Protein AF-A0A7C9DGA4-F1 (afdb_monomer_lite)

pLDDT: mean 76.77, std 21.16, range [34.66, 97.56]

InterPro domains:
  IPR011527 ABC transporter type 1, transmembrane domain [PF00664] (52-122)
  IPR011527 ABC transporter type 1, transmembrane domain [PS50929] (53-123)
  IPR036640 ABC transporter type 1, transmembrane domain superfamily [G3DSA:1.20.1560.10] (18-123)
  IPR036640 ABC transporter type 1, transmembrane domain superfamily [SSF90123] (34-122)

Secondary structure (DSSP, 8-state):
-------------------------------------HHHHHHH-GGGHHHHHHHHHHHHHHHTHHHHHHHHHHHHHHHTTS-HHHHHHHHHHHHHHHHHHHHHHHHHHHHHHHHHHHHHHT-

Organism: Opuntia streptacantha (NCBI:txid393608)

Radius of gyration: 29.6 Å; chains: 1; bounding box: 49×44×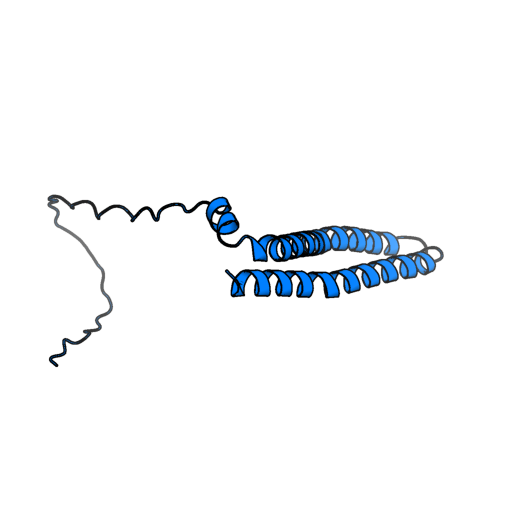84 Å

Foldseek 3Di:
DDDDDDDDDDDDDDDDDDDDDDDPPPDPPDPPDPPDDPVNVCVVLVVLVVLVVQLVVLVVLLVCLVVVVVVLVVVLVVLVVDDPVSNVVVVVVSVVVVVVSVVSNVVSVVSNVVSCVVSVVSD

Structure (mmCIF, N/CA/C/O backbone):
data_AF-A0A7C9DGA4-F1
#
_entry.id   AF-A0A7C9DGA4-F1
#
loop_
_atom_site.group_PDB
_atom_site.id
_atom_site.type_symbol
_atom_site.label_atom_id
_atom_site.label_alt_id
_atom_site.label_comp_id
_atom_site.label_asym_id
_atom_site.label_entity_id
_atom_site.label_seq_id
_atom_site.pdbx_PDB_ins_code
_atom_site.Cartn_x
_atom_site.Cartn_y
_atom_site.Cartn_z
_atom_site.occupancy
_atom_site.B_iso_or_equiv
_atom_site.auth_seq_id
_atom_site.auth_comp_id
_atom_site.auth_asym_id
_atom_site.auth_atom_id
_atom_site.pdbx_PDB_model_num
ATOM 1 N N . ARG A 1 1 ? -16.736 36.538 46.577 1.00 54.41 1 ARG A N 1
ATOM 2 C CA . ARG A 1 1 ? -15.929 37.639 45.997 1.00 54.41 1 ARG A CA 1
ATOM 3 C C . ARG A 1 1 ? -14.871 38.004 47.022 1.00 54.41 1 ARG A C 1
ATOM 5 O O . ARG A 1 1 ? -15.277 38.530 48.036 1.00 54.41 1 ARG A O 1
ATOM 12 N N . HIS A 1 2 ? -13.603 37.672 46.797 1.00 39.47 2 HIS A N 1
ATOM 13 C CA . HIS A 1 2 ? -12.445 38.523 47.096 1.00 39.47 2 HIS A CA 1
ATOM 14 C C . HIS A 1 2 ? -11.231 37.858 46.443 1.00 39.47 2 HIS A C 1
ATOM 16 O O . HIS A 1 2 ? -10.820 36.766 46.815 1.00 39.47 2 HIS A O 1
ATOM 22 N N . SER A 1 3 ? -10.794 38.493 45.361 1.00 46.06 3 SER A N 1
ATOM 23 C CA . SER A 1 3 ? -9.698 38.110 44.484 1.00 46.06 3 SER A CA 1
ATOM 24 C C . SER A 1 3 ? -8.367 38.073 45.228 1.00 46.06 3 SER A C 1
ATOM 26 O O . SER A 1 3 ? -8.138 38.926 46.082 1.00 46.06 3 SER A O 1
ATOM 28 N N . PHE A 1 4 ? -7.452 37.197 44.813 1.00 50.72 4 PHE A N 1
ATOM 29 C CA . PHE A 1 4 ? -6.030 37.478 44.969 1.00 50.72 4 PHE A CA 1
ATOM 30 C C . PHE A 1 4 ? -5.290 37.257 43.653 1.00 50.72 4 PHE A C 1
ATOM 32 O O . PHE A 1 4 ? -5.544 36.312 42.910 1.00 50.72 4 PHE A O 1
ATOM 39 N N . SER A 1 5 ? -4.480 38.263 43.354 1.00 39.72 5 SER A N 1
ATOM 40 C CA . SER A 1 5 ? -3.909 38.620 42.066 1.00 39.72 5 SER A CA 1
ATOM 41 C C . SER A 1 5 ? -2.693 37.771 41.720 1.00 39.72 5 SER A C 1
ATOM 43 O O . SER A 1 5 ? -1.849 37.512 42.571 1.00 39.72 5 SER A O 1
ATOM 45 N N . VAL A 1 6 ? -2.566 37.441 40.436 1.00 43.09 6 VAL A N 1
ATOM 46 C CA . VAL A 1 6 ? -1.306 37.043 39.799 1.00 43.09 6 VAL A CA 1
ATOM 47 C C . VAL A 1 6 ? -0.318 38.206 39.936 1.00 43.09 6 VAL A C 1
ATOM 49 O O . VAL A 1 6 ? -0.659 39.337 39.581 1.00 43.09 6 VAL A O 1
ATOM 52 N N . VAL A 1 7 ? 0.891 37.942 40.437 1.00 39.16 7 VAL A N 1
ATOM 53 C CA . VAL A 1 7 ? 2.046 38.838 40.286 1.00 39.16 7 VAL A CA 1
ATOM 54 C C . VAL A 1 7 ? 3.097 38.105 39.465 1.00 39.16 7 VAL A C 1
ATOM 56 O O . VAL A 1 7 ? 3.650 37.082 39.855 1.00 39.16 7 VAL A O 1
ATOM 59 N N . PHE A 1 8 ? 3.275 38.655 38.275 1.00 38.66 8 PHE A N 1
ATOM 60 C CA . PHE A 1 8 ? 4.239 38.340 37.241 1.00 38.66 8 PHE A CA 1
ATOM 61 C C . PHE A 1 8 ? 5.617 38.884 37.648 1.00 38.66 8 PHE A C 1
ATOM 63 O O . PHE A 1 8 ? 5.725 40.061 37.988 1.00 38.66 8 PHE A O 1
ATOM 70 N N . GLY A 1 9 ? 6.665 38.059 37.598 1.00 34.66 9 GLY A N 1
ATOM 71 C CA . GLY A 1 9 ? 8.039 38.485 37.873 1.00 34.66 9 GLY A CA 1
ATOM 72 C C . GLY A 1 9 ? 9.050 37.507 37.283 1.00 34.66 9 GLY A C 1
ATOM 73 O O . GLY A 1 9 ? 9.172 36.379 37.744 1.00 34.66 9 GLY A O 1
ATOM 74 N N . VAL A 1 10 ? 9.733 37.940 36.227 1.00 37.84 10 VAL A N 1
ATOM 75 C CA . VAL A 1 10 ? 10.749 37.200 35.471 1.00 37.84 10 VAL A CA 1
ATOM 76 C C . VAL A 1 10 ? 12.155 37.599 35.948 1.00 37.84 10 VAL A C 1
ATOM 78 O O . VAL A 1 10 ? 12.415 38.785 36.113 1.00 37.84 10 VAL A O 1
ATOM 81 N N . ALA A 1 11 ? 13.031 36.589 36.040 1.00 38.09 11 ALA A N 1
ATOM 82 C CA . ALA A 1 11 ? 14.502 36.589 35.931 1.00 38.09 11 ALA A CA 1
ATOM 83 C C . ALA A 1 11 ? 15.388 37.212 37.035 1.00 38.09 11 ALA A C 1
ATOM 85 O O . ALA A 1 11 ? 15.445 38.428 37.182 1.00 38.09 11 ALA A O 1
ATOM 86 N N . MET A 1 12 ? 16.223 36.367 37.663 1.00 36.94 12 MET A N 1
ATOM 87 C CA . MET A 1 12 ? 17.696 36.500 37.713 1.00 36.94 12 MET A CA 1
ATOM 88 C C . MET A 1 12 ? 18.330 35.329 38.497 1.00 36.94 12 MET A C 1
ATOM 90 O O . MET A 1 12 ? 18.044 35.159 39.675 1.00 36.94 12 MET A O 1
ATOM 94 N N . ASP A 1 13 ? 19.228 34.582 37.856 1.00 36.97 13 ASP A N 1
ATOM 95 C CA . ASP A 1 13 ? 20.401 33.929 38.482 1.00 36.97 13 ASP A CA 1
ATOM 96 C C . ASP A 1 13 ? 21.621 34.868 38.262 1.00 36.97 13 ASP A C 1
ATOM 98 O O . ASP A 1 13 ? 21.503 35.694 37.342 1.00 36.97 13 ASP A O 1
ATOM 102 N N . PRO A 1 14 ? 22.819 34.773 38.914 1.00 49.38 14 PRO A N 1
ATOM 103 C CA . PRO A 1 14 ? 23.368 33.917 40.009 1.00 49.38 14 PRO A CA 1
ATOM 104 C C . PRO A 1 14 ? 24.264 34.768 41.004 1.00 49.38 14 PRO A C 1
ATOM 106 O O . PRO A 1 14 ? 24.008 35.970 41.086 1.00 49.38 14 PRO A O 1
ATOM 109 N N . PRO A 1 15 ? 25.386 34.331 41.660 1.00 42.94 15 PRO A N 1
ATOM 110 C CA . PRO A 1 15 ? 25.855 33.041 42.218 1.00 42.94 15 PRO A CA 1
ATOM 111 C C . PRO A 1 15 ? 26.313 33.106 43.720 1.00 42.94 15 PRO A C 1
ATOM 113 O O . PRO A 1 15 ? 26.509 34.169 44.296 1.00 42.94 15 PRO A O 1
ATOM 116 N N . GLU A 1 16 ? 26.626 31.927 44.278 1.00 34.91 16 GLU A N 1
ATOM 117 C CA . GLU A 1 16 ? 27.698 31.647 45.266 1.00 34.91 16 GLU A CA 1
ATOM 118 C C . GLU A 1 16 ? 27.494 31.856 46.790 1.00 34.91 16 GLU A C 1
ATOM 120 O O . GLU A 1 16 ? 27.267 32.947 47.301 1.00 34.91 16 GLU A O 1
ATOM 125 N N . SER A 1 17 ? 27.787 30.766 47.517 1.00 41.47 17 SER A N 1
ATOM 126 C CA . SER A 1 17 ? 28.168 30.655 48.938 1.00 41.47 17 SER A CA 1
ATOM 127 C C . SER A 1 17 ? 27.073 30.689 50.020 1.00 41.47 17 SER A C 1
ATOM 129 O O . SER A 1 17 ? 26.793 31.720 50.617 1.00 41.47 17 SER A O 1
ATOM 131 N N . ALA A 1 18 ? 26.533 29.507 50.350 1.00 34.97 18 ALA A N 1
ATOM 132 C CA . ALA A 1 18 ? 26.496 28.944 51.715 1.00 34.97 18 ALA A CA 1
ATOM 133 C C . ALA A 1 18 ? 25.511 27.758 51.784 1.00 34.97 18 ALA A C 1
ATOM 135 O O . ALA A 1 18 ? 24.299 27.945 51.811 1.00 34.97 18 ALA A O 1
ATOM 136 N N . LEU A 1 19 ? 26.036 26.532 51.851 1.00 41.12 19 LEU A N 1
ATOM 137 C CA . LEU A 1 19 ? 25.301 25.384 52.405 1.00 41.12 19 LEU A CA 1
ATOM 138 C C . LEU A 1 19 ? 25.061 25.649 53.908 1.00 41.12 19 LEU A C 1
ATOM 140 O O . LEU A 1 19 ? 25.921 26.261 54.549 1.00 41.12 19 LEU A O 1
ATOM 144 N N . PRO A 1 20 ? 23.930 25.212 54.487 1.00 38.84 20 PRO A N 1
ATOM 145 C CA . PRO A 1 20 ? 23.804 23.811 54.895 1.00 38.84 20 PRO A CA 1
ATOM 146 C C . PRO A 1 20 ? 22.472 23.178 54.469 1.00 38.84 20 PRO A C 1
ATOM 148 O O . PRO A 1 20 ? 21.417 23.790 54.587 1.00 38.84 20 PRO A O 1
ATOM 151 N N . GLU A 1 21 ? 22.537 21.930 54.008 1.00 49.66 21 GLU A N 1
ATOM 152 C CA . GLU A 1 21 ? 21.388 21.041 53.797 1.00 49.66 21 GLU A CA 1
ATOM 153 C C . GLU A 1 21 ? 20.682 20.746 55.133 1.00 49.66 21 GLU A C 1
ATOM 155 O O . GLU A 1 21 ? 21.345 20.346 56.096 1.00 49.66 21 GLU A O 1
ATOM 160 N N . PRO A 1 22 ? 19.347 20.875 55.183 1.00 39.44 22 PRO A N 1
ATOM 161 C CA . PRO A 1 22 ? 18.561 19.872 55.883 1.00 39.44 22 PRO A CA 1
ATOM 162 C C . PRO A 1 22 ? 17.357 19.443 55.035 1.00 39.44 22 PRO A C 1
ATOM 164 O O . PRO A 1 22 ? 16.530 20.255 54.629 1.00 39.44 22 PRO A O 1
ATOM 167 N N . ASP A 1 23 ? 17.285 18.139 54.791 1.00 43.38 23 ASP A N 1
ATOM 168 C CA . ASP A 1 23 ? 16.060 17.378 54.556 1.00 43.38 23 ASP A CA 1
ATOM 169 C C . ASP A 1 23 ? 15.125 17.943 53.475 1.00 43.38 23 ASP A C 1
ATOM 171 O O . ASP A 1 23 ? 14.025 18.430 53.736 1.00 43.38 23 ASP A O 1
ATOM 175 N N . THR A 1 24 ? 15.546 17.803 52.212 1.00 37.31 24 THR A N 1
ATOM 176 C CA . THR A 1 24 ? 14.601 17.839 51.090 1.00 37.31 24 THR A CA 1
ATOM 177 C C . THR A 1 24 ? 13.677 16.634 51.228 1.00 37.31 24 THR A C 1
ATOM 179 O O . THR A 1 24 ? 14.023 15.520 50.828 1.00 37.31 24 THR A O 1
ATOM 182 N N . GLU A 1 25 ? 12.500 16.852 51.816 1.00 48.25 25 GLU A N 1
ATOM 183 C CA . GLU A 1 25 ? 11.384 15.926 51.689 1.00 48.25 25 GLU A CA 1
ATOM 184 C C . GLU A 1 25 ? 11.187 15.623 50.205 1.00 48.25 25 GLU A C 1
ATOM 186 O O . GLU A 1 25 ? 10.928 16.506 49.380 1.00 48.25 25 GLU A O 1
ATOM 191 N N . ALA A 1 26 ? 11.395 14.354 49.864 1.00 48.62 26 ALA A N 1
ATOM 192 C CA . ALA A 1 26 ? 11.195 13.840 48.530 1.00 48.62 26 ALA A CA 1
ATOM 193 C C . ALA A 1 26 ? 9.781 14.206 48.065 1.00 48.62 26 ALA A C 1
ATOM 195 O O . ALA A 1 26 ? 8.787 13.822 48.682 1.00 48.62 26 ALA A O 1
ATOM 196 N N . LEU A 1 27 ? 9.716 14.953 46.962 1.00 51.34 27 LEU A N 1
ATOM 197 C CA . LEU A 1 27 ? 8.502 15.203 46.191 1.00 51.34 27 LEU A CA 1
ATOM 198 C C . LEU A 1 27 ? 7.681 13.905 46.096 1.00 51.34 27 LEU A C 1
ATOM 200 O O . LEU A 1 27 ? 8.266 12.872 45.748 1.00 51.34 27 LEU A O 1
ATOM 204 N N . PRO A 1 28 ? 6.360 13.917 46.367 1.00 48.50 28 PRO A N 1
ATOM 205 C CA . PRO A 1 28 ? 5.547 12.725 46.210 1.00 48.50 28 PRO A CA 1
ATOM 206 C C . PRO A 1 28 ? 5.699 12.232 44.773 1.00 48.50 28 PRO A C 1
ATOM 208 O O . PRO A 1 28 ? 5.408 12.934 43.801 1.00 48.50 28 PRO A O 1
ATOM 211 N N . SER A 1 29 ? 6.248 11.025 44.678 1.00 54.34 29 SER A N 1
ATOM 212 C CA . SER A 1 29 ? 6.485 10.271 43.462 1.00 54.34 29 SER A CA 1
ATOM 213 C C . SER A 1 29 ? 5.252 10.312 42.571 1.00 54.34 29 SER A C 1
ATOM 215 O O . SER A 1 29 ? 4.171 9.912 43.001 1.00 54.34 29 SER A O 1
ATOM 217 N N . SER A 1 30 ? 5.464 10.802 41.348 1.00 58.16 30 SER A N 1
ATOM 218 C CA . SER A 1 30 ? 4.665 10.593 40.140 1.00 58.16 30 SER A CA 1
ATOM 219 C C . SER A 1 30 ? 3.479 9.648 40.352 1.00 58.16 30 SER A C 1
ATOM 221 O O . SER A 1 30 ? 3.688 8.442 40.463 1.00 58.16 30 SER A O 1
ATOM 223 N N . GLU A 1 31 ? 2.252 10.183 40.381 1.00 58.12 31 GLU A N 1
ATOM 224 C CA . GLU A 1 31 ? 1.038 9.364 40.370 1.00 58.12 31 GLU A CA 1
ATOM 225 C C . GLU A 1 31 ? 1.128 8.331 39.237 1.00 58.12 31 GLU A C 1
ATOM 227 O O . GLU A 1 31 ? 1.043 8.666 38.048 1.00 58.12 31 GLU A O 1
ATOM 232 N N . GLU A 1 32 ? 1.322 7.062 39.598 1.00 61.44 32 GLU A N 1
ATOM 233 C CA . GLU A 1 32 ? 1.180 5.950 38.672 1.00 61.44 32 GLU A CA 1
ATOM 234 C C . GLU A 1 32 ? -0.291 5.870 38.269 1.00 61.44 32 GLU A C 1
ATOM 236 O O . GLU A 1 32 ? -1.129 5.268 38.941 1.00 61.44 32 GLU A O 1
ATOM 241 N N . ARG A 1 33 ? -0.624 6.520 37.151 1.00 64.50 33 ARG A N 1
ATOM 242 C CA . ARG A 1 33 ? -1.931 6.374 36.515 1.00 64.50 33 ARG A CA 1
ATOM 243 C C . ARG A 1 33 ? -2.193 4.879 36.306 1.00 64.50 33 ARG A C 1
ATOM 245 O O . ARG A 1 33 ? -1.357 4.220 35.680 1.00 64.50 33 ARG A O 1
ATOM 252 N N . PRO A 1 34 ? -3.329 4.332 36.778 1.00 67.38 34 PRO A N 1
ATOM 253 C CA . PRO A 1 34 ? -3.600 2.911 36.643 1.00 67.38 34 PRO A CA 1
ATOM 254 C C . PRO A 1 34 ? -3.546 2.526 35.165 1.00 67.38 34 PRO A C 1
ATOM 256 O O . PRO A 1 34 ? -4.283 3.077 34.343 1.00 67.38 34 PRO A O 1
ATOM 259 N N . GLN A 1 35 ? -2.654 1.592 34.8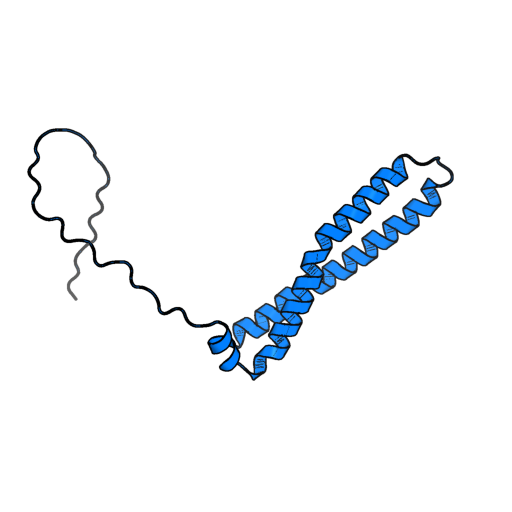19 1.00 71.19 35 GLN A N 1
ATOM 260 C CA . GLN A 1 35 ? -2.535 1.083 33.457 1.00 71.19 35 GLN A CA 1
ATOM 261 C C . GLN A 1 35 ? -3.807 0.313 33.106 1.00 71.19 35 GLN A C 1
ATOM 263 O O . GLN A 1 35 ? -3.977 -0.869 33.409 1.00 71.19 35 GLN A O 1
ATOM 268 N N . VAL A 1 36 ? -4.748 1.006 32.478 1.00 74.75 36 VAL A N 1
ATOM 269 C CA . VAL A 1 36 ? -5.947 0.380 31.942 1.00 74.75 36 VAL A CA 1
ATOM 270 C C . VAL A 1 36 ? -5.560 -0.461 30.728 1.00 74.75 36 VAL A C 1
ATOM 272 O O . VAL A 1 36 ? -4.935 0.007 29.780 1.00 74.75 36 VAL A O 1
ATOM 275 N N . SER A 1 37 ? -5.914 -1.744 30.760 1.00 83.31 37 SER A N 1
ATOM 276 C CA . SER A 1 37 ? -5.634 -2.647 29.646 1.00 83.31 37 SER A CA 1
ATOM 277 C C . SER A 1 37 ? -6.463 -2.257 28.419 1.00 83.31 37 SER A C 1
ATOM 279 O O . SER A 1 37 ? -7.688 -2.156 28.508 1.00 83.31 37 SER A O 1
ATOM 281 N N . ILE A 1 38 ? -5.827 -2.148 27.247 1.00 80.69 38 ILE A N 1
ATOM 282 C CA . ILE A 1 38 ? -6.508 -1.927 25.955 1.00 80.69 38 ILE A CA 1
ATOM 283 C C . ILE A 1 38 ? -7.579 -3.003 25.700 1.00 80.69 38 ILE A C 1
ATOM 285 O O . ILE A 1 38 ? -8.634 -2.723 25.136 1.00 80.69 38 ILE A O 1
ATOM 289 N N . LYS A 1 39 ? -7.362 -4.231 26.197 1.00 76.69 39 LYS A N 1
ATOM 290 C CA . LYS A 1 39 ? -8.346 -5.322 26.120 1.00 76.69 39 LYS A CA 1
ATOM 291 C C . LYS A 1 39 ? -9.602 -5.034 26.945 1.00 76.69 39 LYS A C 1
ATOM 293 O O . LYS A 1 39 ? -10.700 -5.375 26.515 1.00 76.69 39 LYS A O 1
ATOM 298 N N . ARG A 1 40 ? -9.455 -4.386 28.107 1.00 79.50 40 ARG A N 1
ATOM 299 C CA . ARG A 1 40 ? -10.585 -3.963 28.947 1.00 79.50 40 ARG A CA 1
ATOM 300 C C . ARG A 1 40 ? -11.396 -2.881 28.236 1.00 79.50 40 ARG A C 1
ATOM 302 O O . ARG A 1 40 ? -12.617 -2.984 28.209 1.00 79.50 40 ARG A O 1
ATOM 309 N N . LEU A 1 41 ? -10.725 -1.921 27.598 1.00 77.00 41 LEU A N 1
ATOM 310 C CA . LEU A 1 41 ? -11.373 -0.866 26.815 1.00 77.00 41 LEU A CA 1
ATOM 311 C C . LEU A 1 41 ? -12.149 -1.442 25.616 1.00 77.00 41 LEU A C 1
ATOM 313 O O . LEU A 1 41 ? -13.326 -1.143 25.439 1.00 77.00 41 LEU A O 1
ATOM 317 N N . ALA A 1 42 ? -11.540 -2.371 24.873 1.00 74.56 42 ALA A N 1
ATOM 318 C CA . ALA A 1 42 ? -12.212 -3.081 23.784 1.00 74.56 42 ALA A CA 1
ATOM 319 C C . ALA A 1 42 ? -13.423 -3.897 24.275 1.00 74.56 42 ALA A C 1
ATOM 321 O O . ALA A 1 42 ? -14.455 -3.940 23.615 1.00 74.56 42 ALA A O 1
ATOM 322 N N . SER A 1 43 ? -13.334 -4.517 25.458 1.00 73.75 43 SER A N 1
ATOM 323 C CA . SER A 1 43 ? -14.434 -5.314 26.016 1.00 73.75 43 SER A CA 1
ATOM 324 C C . SER A 1 43 ? -15.652 -4.497 26.457 1.00 73.75 43 SER A C 1
ATOM 326 O O . SER A 1 43 ? -16.732 -5.073 26.585 1.00 73.75 43 SER A O 1
ATOM 328 N N . LEU A 1 44 ? -15.485 -3.190 26.684 1.00 75.94 44 LEU A N 1
ATOM 329 C CA . LEU A 1 44 ? -16.564 -2.272 27.055 1.00 75.94 44 LEU A CA 1
ATOM 330 C C . LEU A 1 44 ? -17.296 -1.731 25.814 1.00 75.94 44 LEU A C 1
ATOM 332 O O . LEU A 1 44 ? -18.511 -1.585 25.863 1.00 75.94 44 LEU A O 1
ATOM 336 N N . ASN A 1 45 ? -16.598 -1.573 24.683 1.00 72.44 45 ASN A N 1
ATOM 337 C CA . ASN A 1 45 ? -17.152 -1.106 23.403 1.00 72.44 45 ASN A CA 1
ATOM 338 C C . ASN A 1 45 ? -17.300 -2.228 22.365 1.00 72.44 45 ASN A C 1
ATOM 340 O O . ASN A 1 45 ? -16.925 -2.102 21.199 1.00 72.44 45 ASN A O 1
ATOM 344 N N . LYS A 1 46 ? -17.901 -3.347 22.795 1.00 73.38 46 LYS A N 1
ATOM 345 C CA . LYS A 1 46 ? -18.174 -4.522 21.948 1.00 73.38 46 LYS A CA 1
ATOM 346 C C . LYS A 1 46 ? -18.857 -4.223 20.602 1.00 73.38 4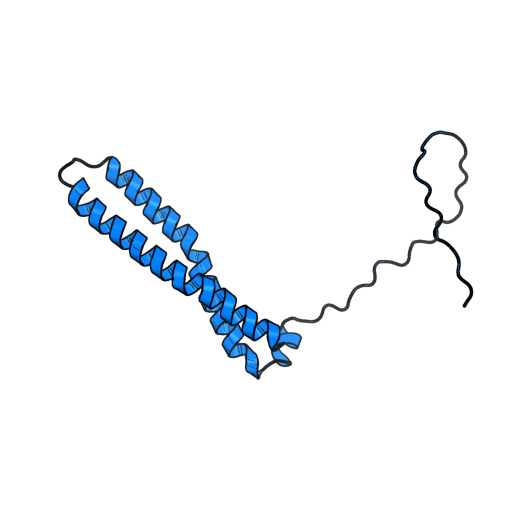6 LYS A C 1
ATOM 348 O O . LYS A 1 46 ? -18.440 -4.857 19.632 1.00 73.38 46 LYS A O 1
ATOM 353 N N . PRO A 1 47 ? -19.868 -3.331 20.495 1.00 76.62 47 PRO A N 1
ATOM 354 C CA . PRO A 1 47 ? -20.530 -3.092 19.209 1.00 76.62 47 PRO A CA 1
ATOM 3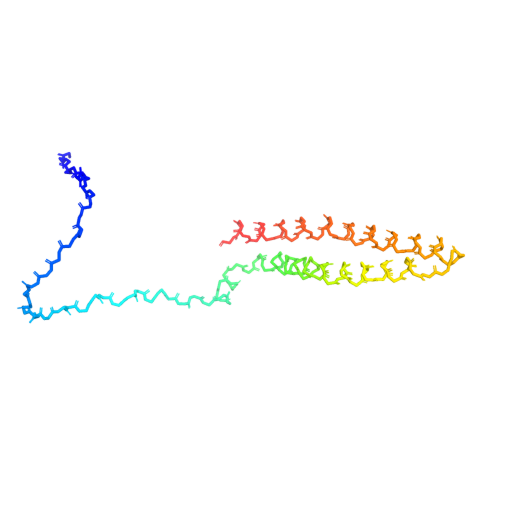55 C C . PRO A 1 47 ? -19.621 -2.439 18.152 1.00 76.62 47 PRO A C 1
ATOM 357 O O . PRO A 1 47 ? -19.827 -2.675 16.965 1.00 76.62 47 PRO A O 1
ATOM 360 N N . GLU A 1 48 ? -18.569 -1.718 18.554 1.00 81.12 48 GLU A N 1
ATOM 361 C CA . GLU A 1 48 ? -17.712 -0.935 17.645 1.00 81.12 48 GLU A CA 1
ATOM 362 C C . GLU A 1 48 ? -16.415 -1.659 17.231 1.00 81.12 48 GLU A C 1
ATOM 364 O O . GLU A 1 48 ? -15.727 -1.245 16.295 1.00 81.12 48 GLU A O 1
ATOM 369 N N . ILE A 1 49 ? -16.086 -2.787 17.876 1.00 84.25 49 ILE A N 1
ATOM 370 C CA . ILE A 1 49 ? -14.949 -3.652 17.507 1.00 84.25 49 ILE A CA 1
ATOM 371 C C . ILE A 1 49 ? -14.897 -3.986 16.002 1.00 84.25 49 ILE A C 1
ATOM 373 O O . ILE A 1 49 ? -13.807 -3.894 15.433 1.00 84.25 49 ILE A O 1
ATOM 377 N N . PRO A 1 50 ? -15.993 -4.368 15.313 1.00 86.69 50 PRO A N 1
ATOM 378 C CA . PRO A 1 50 ? -15.923 -4.656 13.879 1.00 86.69 50 PRO A CA 1
ATOM 379 C C . PRO A 1 50 ? -15.483 -3.444 13.046 1.00 86.69 50 PRO A C 1
ATOM 381 O O . PRO A 1 50 ? -14.678 -3.601 12.128 1.00 86.69 50 PRO A O 1
ATOM 384 N N . VAL A 1 51 ? -15.938 -2.235 13.389 1.00 90.88 51 VAL A N 1
ATOM 385 C CA . VAL A 1 51 ? -15.527 -0.995 12.709 1.00 90.88 51 VAL A CA 1
ATOM 386 C C . VAL A 1 51 ? -14.041 -0.727 12.954 1.00 90.88 51 VAL A C 1
ATOM 388 O O . VAL A 1 51 ? -13.302 -0.413 12.021 1.00 90.88 51 VAL A O 1
ATOM 391 N N . LEU A 1 52 ? -13.570 -0.946 14.186 1.00 90.19 52 LEU A N 1
ATOM 392 C CA . LEU A 1 52 ? -12.155 -0.831 14.532 1.00 90.19 52 LEU A CA 1
ATOM 393 C C . LEU A 1 52 ? -11.282 -1.821 13.741 1.00 90.19 52 LEU A C 1
ATOM 395 O O . LEU A 1 52 ? -10.222 -1.440 13.245 1.00 90.19 52 LEU A O 1
ATOM 399 N N . LEU A 1 53 ? -11.728 -3.071 13.573 1.00 92.06 53 LEU A N 1
ATOM 400 C CA . LEU A 1 53 ? -11.022 -4.079 12.771 1.00 92.06 53 LEU A CA 1
ATOM 401 C C . LEU A 1 53 ? -10.929 -3.676 11.292 1.00 92.06 53 LEU A C 1
ATOM 403 O O . LEU A 1 53 ? -9.864 -3.821 10.690 1.00 92.06 53 LEU A O 1
ATOM 407 N N . LEU A 1 54 ? -12.000 -3.118 10.719 1.00 93.25 54 LEU A N 1
ATOM 408 C CA . LEU A 1 54 ? -11.981 -2.555 9.362 1.00 93.25 54 LEU A CA 1
ATOM 409 C C . LEU A 1 54 ? -11.007 -1.372 9.247 1.00 93.25 54 LEU A C 1
ATOM 411 O O . LEU A 1 54 ? -10.284 -1.254 8.252 1.00 93.25 54 LEU A O 1
ATOM 415 N N . GLY A 1 55 ? -10.939 -0.528 10.280 1.00 94.62 55 GLY A N 1
ATOM 416 C CA . GLY A 1 55 ? -9.954 0.548 10.385 1.00 94.62 55 GLY A CA 1
ATOM 417 C C . GLY A 1 55 ? -8.517 0.029 10.410 1.00 94.62 55 GLY A C 1
ATOM 418 O O . GLY A 1 55 ? -7.676 0.529 9.664 1.00 94.62 55 GLY A O 1
ATOM 419 N N . ILE A 1 56 ? -8.243 -1.028 11.183 1.00 95.12 56 ILE A N 1
ATOM 420 C CA . ILE A 1 56 ? -6.928 -1.688 11.235 1.00 95.12 56 ILE A CA 1
ATOM 421 C C . ILE A 1 56 ? -6.562 -2.280 9.871 1.00 95.12 56 ILE A C 1
ATOM 423 O O . ILE A 1 56 ? -5.450 -2.061 9.395 1.00 95.12 56 ILE A O 1
ATOM 427 N N . LEU A 1 57 ? -7.486 -2.978 9.207 1.00 96.00 57 LEU A N 1
ATOM 428 C CA . LEU A 1 57 ? -7.235 -3.550 7.883 1.00 96.00 57 LEU A CA 1
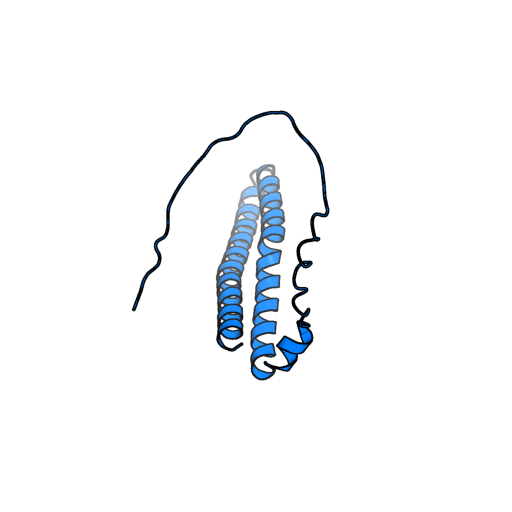ATOM 429 C C . LEU A 1 57 ? -6.911 -2.458 6.851 1.00 96.00 57 LEU A C 1
ATOM 431 O O . LEU A 1 57 ? -5.945 -2.574 6.095 1.00 96.00 57 LEU A O 1
ATOM 435 N N . SER A 1 58 ? -7.664 -1.357 6.882 1.00 94.56 58 SER A N 1
ATOM 436 C CA . SER A 1 58 ? -7.413 -0.179 6.042 1.00 94.56 58 SER A CA 1
ATOM 437 C C . SER A 1 58 ? -6.073 0.489 6.379 1.00 94.56 58 SER A C 1
ATOM 439 O O . SER A 1 58 ? -5.373 0.970 5.487 1.00 94.56 58 SER A O 1
ATOM 441 N N . ALA A 1 59 ? -5.676 0.493 7.655 1.00 96.12 59 ALA A N 1
ATOM 442 C CA . ALA A 1 59 ? -4.390 1.015 8.104 1.00 96.12 59 ALA A CA 1
ATOM 443 C C . ALA A 1 59 ? -3.205 0.176 7.628 1.00 96.12 59 ALA A C 1
ATOM 445 O O . ALA A 1 59 ? -2.210 0.748 7.189 1.00 96.12 59 ALA A O 1
ATOM 446 N N . ILE A 1 60 ? -3.325 -1.153 7.657 1.00 97.00 60 ILE A N 1
ATOM 447 C CA . ILE A 1 60 ? -2.316 -2.068 7.112 1.00 97.00 60 ILE A CA 1
ATOM 448 C C . ILE A 1 60 ? -2.166 -1.834 5.609 1.00 97.00 60 ILE A C 1
ATOM 450 O O . ILE A 1 60 ? -1.048 -1.633 5.138 1.00 97.00 60 ILE A O 1
ATOM 454 N N . ALA A 1 61 ? -3.286 -1.789 4.876 1.00 94.50 61 ALA A N 1
ATOM 455 C CA . ALA A 1 61 ? -3.283 -1.510 3.444 1.00 94.50 61 ALA A CA 1
ATOM 456 C C . ALA A 1 61 ? -2.583 -0.180 3.136 1.00 94.50 61 ALA A C 1
ATOM 458 O O . ALA A 1 61 ? -1.709 -0.138 2.279 1.00 94.50 61 ALA A O 1
ATOM 459 N N . ASN A 1 62 ? -2.888 0.880 3.891 1.00 95.81 62 ASN A N 1
ATOM 460 C CA . ASN A 1 62 ? -2.229 2.173 3.735 1.00 95.81 62 ASN A CA 1
ATOM 461 C C . ASN A 1 62 ? -0.734 2.144 4.113 1.00 95.81 62 ASN A C 1
ATOM 463 O O . ASN A 1 62 ? 0.083 2.804 3.476 1.00 95.81 62 ASN A O 1
ATOM 467 N N . GLY A 1 63 ? -0.362 1.377 5.141 1.00 96.31 63 GLY A N 1
ATOM 468 C CA . GLY A 1 63 ? 1.016 1.259 5.619 1.00 96.31 63 GLY A CA 1
ATOM 469 C C . GLY A 1 63 ? 1.960 0.600 4.611 1.00 96.31 63 GLY A C 1
ATOM 470 O O . GLY A 1 63 ? 3.123 0.988 4.520 1.00 96.31 63 GLY A O 1
ATOM 471 N N . VAL A 1 64 ? 1.464 -0.346 3.806 1.00 96.88 64 VAL A N 1
ATOM 472 C CA . VAL A 1 64 ? 2.277 -1.033 2.783 1.00 96.88 64 VAL A CA 1
ATOM 473 C C . VAL A 1 64 ? 2.429 -0.248 1.475 1.00 96.88 64 VAL A C 1
ATOM 475 O O . VAL A 1 64 ? 3.250 -0.621 0.637 1.00 96.88 64 VAL A O 1
ATOM 478 N N . ILE A 1 65 ? 1.712 0.869 1.301 1.00 96.25 65 ILE A N 1
ATOM 479 C CA . ILE A 1 65 ? 1.773 1.689 0.077 1.00 96.25 65 ILE A CA 1
ATOM 480 C C . ILE A 1 65 ? 3.177 2.237 -0.162 1.00 96.25 65 ILE A C 1
ATOM 482 O O . ILE A 1 65 ? 3.664 2.171 -1.286 1.00 96.25 65 ILE A O 1
ATOM 486 N N . PHE A 1 66 ? 3.848 2.752 0.872 1.00 95.75 66 PHE A N 1
ATOM 487 C CA . PHE A 1 66 ? 5.193 3.321 0.731 1.00 95.75 66 PHE A CA 1
ATOM 488 C C . PHE A 1 66 ? 6.257 2.277 0.344 1.00 95.75 66 PHE A C 1
ATOM 490 O O . PHE A 1 66 ? 7.015 2.538 -0.594 1.00 95.75 66 PHE A O 1
ATOM 497 N N . PRO A 1 67 ? 6.312 1.087 0.976 1.00 97.38 67 PRO A N 1
ATOM 498 C CA . PRO A 1 67 ? 7.153 -0.011 0.501 1.00 97.38 67 PRO A CA 1
ATOM 499 C C . PRO A 1 67 ? 6.898 -0.391 -0.965 1.00 97.38 67 PRO A C 1
ATOM 501 O O . PRO A 1 67 ? 7.845 -0.507 -1.740 1.00 97.38 67 PRO A O 1
ATOM 504 N N . ILE A 1 68 ? 5.631 -0.530 -1.375 1.00 97.50 68 ILE A N 1
ATOM 505 C CA . ILE A 1 68 ? 5.283 -0.861 -2.767 1.00 97.50 68 ILE A CA 1
ATOM 506 C C . ILE A 1 68 ? 5.719 0.265 -3.711 1.00 97.50 68 ILE A C 1
ATOM 508 O O . ILE A 1 68 ? 6.343 -0.000 -4.738 1.00 97.50 68 ILE A O 1
ATOM 512 N N . PHE A 1 69 ? 5.455 1.521 -3.346 1.00 96.31 69 PHE A N 1
ATOM 513 C CA . PHE A 1 69 ? 5.883 2.700 -4.098 1.00 96.31 69 PHE A CA 1
ATOM 514 C C . PHE A 1 69 ? 7.398 2.701 -4.321 1.00 96.31 69 PHE A C 1
ATOM 516 O O . PHE A 1 69 ? 7.852 2.954 -5.433 1.00 96.31 69 PHE A O 1
ATOM 523 N N . SER A 1 70 ? 8.180 2.365 -3.291 1.00 97.56 70 SER A N 1
ATOM 524 C CA . SER A 1 70 ? 9.638 2.271 -3.387 1.00 97.56 70 SER A CA 1
ATOM 525 C C . SER A 1 70 ? 10.089 1.225 -4.415 1.00 97.56 70 SER A C 1
ATOM 527 O O . SER A 1 70 ? 10.945 1.517 -5.252 1.00 97.56 70 SER A O 1
ATOM 529 N N . ILE A 1 71 ? 9.470 0.039 -4.420 1.00 96.69 71 ILE A N 1
ATOM 530 C CA . ILE A 1 71 ? 9.776 -1.032 -5.384 1.00 96.69 71 ILE A CA 1
ATOM 531 C C . ILE A 1 71 ? 9.410 -0.608 -6.814 1.00 96.69 71 ILE A C 1
ATOM 533 O O . ILE A 1 71 ? 10.205 -0.793 -7.741 1.00 96.69 71 ILE A O 1
ATOM 537 N N . LEU A 1 72 ? 8.230 -0.009 -7.005 1.00 95.69 72 LEU A N 1
ATOM 538 C CA . LEU A 1 72 ? 7.807 0.497 -8.315 1.00 95.69 72 LEU A CA 1
ATOM 539 C C . LEU A 1 72 ? 8.745 1.597 -8.819 1.00 95.69 72 LEU A C 1
ATOM 541 O O . LEU A 1 72 ? 9.140 1.584 -9.983 1.00 95.69 72 LEU A O 1
ATOM 545 N N . LEU A 1 73 ? 9.146 2.518 -7.940 1.00 95.50 73 LEU A N 1
ATOM 546 C CA . LEU A 1 73 ? 10.062 3.602 -8.279 1.00 95.50 73 LEU A CA 1
ATOM 547 C C . LEU A 1 73 ? 11.430 3.059 -8.700 1.00 95.50 73 LEU A C 1
ATOM 549 O O . LEU A 1 73 ? 11.955 3.463 -9.735 1.00 95.50 73 LEU A O 1
ATOM 553 N N . SER A 1 74 ? 11.976 2.099 -7.951 1.00 95.88 74 SER A N 1
ATOM 554 C CA . SER A 1 74 ? 13.221 1.411 -8.314 1.00 95.88 74 SER A CA 1
ATOM 555 C C . SER A 1 74 ? 13.121 0.739 -9.688 1.00 95.88 74 SER A C 1
ATOM 557 O O . SER A 1 74 ? 14.037 0.848 -10.505 1.00 95.88 74 SER A O 1
ATOM 559 N N . SER A 1 75 ? 11.981 0.111 -9.979 1.00 92.19 75 SER A N 1
ATOM 560 C CA . SER A 1 75 ? 11.741 -0.572 -11.252 1.00 92.19 75 SER A CA 1
ATOM 561 C C . SER A 1 75 ? 11.658 0.399 -12.432 1.00 92.19 75 SER A C 1
ATOM 563 O O . SER A 1 75 ? 12.221 0.126 -13.490 1.00 92.19 75 SER A O 1
ATOM 565 N N . VAL A 1 76 ? 11.027 1.563 -12.247 1.00 92.56 76 VAL A N 1
ATOM 566 C CA . VAL A 1 76 ? 10.992 2.626 -13.264 1.00 92.56 76 VAL A CA 1
ATOM 567 C C . VAL A 1 76 ? 12.374 3.213 -13.509 1.00 92.56 76 VAL A C 1
ATOM 569 O O . VAL A 1 76 ? 12.746 3.410 -14.663 1.00 92.56 76 VAL A O 1
ATOM 572 N N . ILE A 1 77 ? 13.156 3.450 -12.452 1.00 92.75 77 ILE A N 1
ATOM 573 C CA . ILE A 1 77 ? 14.541 3.911 -12.595 1.00 92.75 77 ILE A CA 1
ATOM 574 C C . ILE A 1 77 ? 15.335 2.903 -13.425 1.00 92.75 77 ILE A C 1
ATOM 576 O O . ILE A 1 77 ? 15.990 3.306 -14.376 1.00 92.75 77 ILE A O 1
ATOM 580 N N . LYS A 1 78 ? 15.229 1.602 -13.124 1.00 89.50 78 LYS A N 1
ATOM 581 C CA . LYS A 1 78 ? 15.889 0.547 -13.905 1.00 89.50 78 LYS A CA 1
ATOM 582 C C . LYS A 1 78 ? 15.437 0.543 -15.367 1.00 89.50 78 LYS A C 1
ATOM 584 O O . LYS A 1 78 ? 16.285 0.445 -16.246 1.00 89.50 78 LYS A O 1
ATOM 589 N N . MET A 1 79 ? 14.135 0.698 -15.617 1.00 88.69 79 MET A N 1
ATOM 590 C CA . MET A 1 79 ? 13.573 0.753 -16.968 1.00 88.69 79 MET A CA 1
ATOM 591 C C . MET A 1 79 ? 14.237 1.850 -17.801 1.00 88.69 79 MET A C 1
ATOM 593 O O . MET A 1 79 ? 14.618 1.567 -18.924 1.00 88.69 79 MET A O 1
ATOM 597 N N . PHE A 1 80 ? 14.504 3.040 -17.250 1.00 87.06 80 PHE A N 1
ATOM 598 C CA . PHE A 1 80 ? 15.188 4.119 -17.984 1.00 87.06 80 PHE A CA 1
ATOM 599 C C . PHE A 1 80 ? 16.599 3.773 -18.500 1.00 87.06 80 PHE A C 1
ATOM 601 O O . PHE A 1 80 ? 17.095 4.477 -19.379 1.00 87.06 80 PHE A O 1
ATOM 608 N N . TYR A 1 81 ? 17.238 2.714 -17.993 1.00 88.88 81 TYR A N 1
ATOM 609 C CA . TYR A 1 81 ? 18.543 2.237 -18.468 1.00 88.88 81 TYR A CA 1
ATOM 610 C C . TYR A 1 81 ? 18.448 1.131 -19.543 1.00 88.88 81 TYR A C 1
ATOM 612 O O . TYR A 1 81 ? 19.479 0.687 -20.045 1.00 88.88 81 TYR A O 1
ATOM 620 N N . GLU A 1 82 ? 17.244 0.689 -19.920 1.00 84.12 82 GLU A N 1
ATOM 621 C CA . GLU A 1 82 ? 16.994 -0.356 -20.927 1.00 84.12 82 GLU A CA 1
ATOM 622 C C . GLU A 1 82 ? 16.972 0.238 -22.365 1.00 84.12 82 GLU A C 1
ATOM 624 O O . GLU A 1 82 ? 16.606 1.401 -22.559 1.00 84.12 82 GLU A O 1
ATOM 629 N N . PRO A 1 83 ? 17.343 -0.510 -23.425 1.00 83.81 83 PRO A N 1
ATOM 630 C CA . PRO A 1 83 ? 17.318 -0.015 -24.809 1.00 83.81 83 PRO A CA 1
ATOM 631 C C . PRO A 1 83 ? 15.934 0.458 -25.307 1.00 83.81 83 PRO A C 1
ATOM 633 O O . PRO A 1 83 ? 14.895 -0.125 -24.994 1.00 83.81 83 PRO A O 1
ATOM 636 N N . ALA A 1 84 ? 15.931 1.474 -26.186 1.00 75.38 84 ALA A N 1
ATOM 637 C CA . ALA A 1 84 ? 14.757 2.270 -26.593 1.00 75.38 84 ALA A CA 1
ATOM 638 C C . ALA A 1 84 ? 13.511 1.488 -27.052 1.00 75.38 84 ALA A C 1
ATOM 640 O O . ALA A 1 84 ? 12.378 1.926 -26.845 1.00 75.38 84 ALA A O 1
ATOM 641 N N . HIS A 1 85 ? 13.708 0.319 -27.657 1.00 74.31 85 HIS A N 1
ATOM 642 C CA . HIS A 1 85 ? 12.622 -0.562 -28.079 1.00 74.31 85 HIS A CA 1
ATOM 643 C C . HIS A 1 85 ? 11.812 -1.123 -26.888 1.00 74.31 85 HIS A C 1
ATOM 645 O O . HIS A 1 85 ? 10.590 -1.232 -26.984 1.00 74.31 85 HIS A O 1
ATOM 651 N N . GLN A 1 86 ? 12.463 -1.456 -25.766 1.00 75.12 86 GLN A N 1
ATOM 652 C CA . GLN A 1 86 ? 11.818 -2.058 -24.587 1.00 75.12 86 GLN A CA 1
ATOM 653 C C . GLN A 1 86 ? 11.172 -0.993 -23.677 1.00 75.12 86 GLN A C 1
ATOM 655 O O . GLN A 1 86 ? 10.078 -1.212 -23.156 1.00 75.12 86 GLN A O 1
ATOM 660 N N . LEU A 1 87 ? 11.753 0.216 -23.628 1.00 75.50 87 LEU A N 1
ATOM 661 C CA . LEU A 1 87 ? 11.260 1.367 -22.848 1.00 75.50 87 LEU A CA 1
ATOM 662 C C . LEU A 1 87 ? 9.769 1.669 -23.055 1.00 75.50 87 LEU A C 1
ATOM 664 O O . LEU A 1 87 ? 9.037 1.954 -22.108 1.00 75.50 87 LEU A O 1
ATOM 668 N N . SER A 1 88 ? 9.307 1.641 -24.308 1.00 74.50 88 SER A N 1
ATOM 669 C CA . SER A 1 88 ? 7.953 2.092 -24.663 1.00 74.50 88 SER A CA 1
ATOM 670 C C . SER A 1 88 ? 6.844 1.167 -24.143 1.00 74.50 88 SER A C 1
ATOM 672 O O . SER A 1 88 ? 5.789 1.647 -23.715 1.00 74.50 88 SER A O 1
ATOM 674 N N . LYS A 1 89 ? 7.078 -0.152 -24.145 1.00 78.19 89 LYS A N 1
ATOM 675 C CA . LYS A 1 89 ? 6.139 -1.141 -23.597 1.00 78.19 89 LYS A CA 1
ATOM 676 C C . LYS A 1 89 ? 6.173 -1.147 -22.073 1.00 78.19 89 LYS A C 1
ATOM 678 O O . LYS A 1 89 ? 5.109 -1.122 -21.452 1.00 78.19 89 LYS A O 1
ATOM 683 N N . ASP A 1 90 ? 7.364 -1.096 -21.489 1.00 80.81 90 ASP A N 1
ATOM 684 C CA . ASP A 1 90 ? 7.532 -1.184 -20.039 1.00 80.81 90 ASP A CA 1
ATOM 685 C C . ASP A 1 90 ? 7.025 0.077 -19.335 1.00 80.81 90 ASP A C 1
ATOM 687 O O . ASP A 1 90 ? 6.356 -0.012 -18.307 1.00 80.81 90 ASP A O 1
ATOM 691 N N . SER A 1 91 ? 7.226 1.257 -19.929 1.00 86.38 91 SER A N 1
ATOM 692 C CA . SER A 1 91 ? 6.727 2.528 -19.390 1.00 86.38 91 SER A CA 1
ATOM 693 C C . SER A 1 91 ? 5.207 2.529 -19.186 1.00 86.38 91 SER A C 1
ATOM 695 O O . SER A 1 91 ? 4.723 2.929 -18.126 1.00 86.38 91 SER A O 1
ATOM 697 N N . ARG A 1 92 ? 4.434 2.001 -20.149 1.00 89.62 92 ARG A N 1
ATOM 698 C CA . ARG A 1 92 ? 2.971 1.879 -20.010 1.00 89.62 92 ARG A CA 1
ATOM 699 C C . ARG A 1 92 ? 2.576 0.954 -18.864 1.00 89.62 92 ARG A C 1
ATOM 701 O O . ARG A 1 92 ? 1.658 1.281 -18.117 1.00 89.62 92 ARG A O 1
ATOM 708 N N . PHE A 1 93 ? 3.254 -0.183 -18.724 1.00 91.19 93 PHE A N 1
ATOM 709 C CA . PHE A 1 93 ? 2.986 -1.130 -17.646 1.00 91.19 93 PHE A CA 1
ATOM 710 C C . PHE A 1 93 ? 3.254 -0.503 -16.270 1.00 91.19 93 PHE A C 1
ATOM 712 O O . PHE A 1 93 ? 2.376 -0.514 -15.406 1.00 91.19 93 PHE A O 1
ATOM 719 N N . TRP A 1 94 ? 4.420 0.121 -16.086 1.00 92.88 94 TRP A N 1
ATOM 720 C CA . TRP A 1 94 ? 4.768 0.765 -14.821 1.00 92.88 94 TRP A CA 1
ATOM 721 C C . TRP A 1 94 ? 3.863 1.962 -14.503 1.00 92.88 94 TRP A C 1
ATOM 723 O O . TRP A 1 94 ? 3.437 2.110 -13.358 1.00 92.88 94 TRP A O 1
ATOM 733 N N . ALA A 1 95 ? 3.486 2.768 -15.501 1.00 93.25 95 ALA A N 1
ATOM 734 C CA . ALA A 1 95 ? 2.528 3.860 -15.321 1.00 93.25 95 ALA A CA 1
ATOM 735 C C . ALA A 1 95 ? 1.157 3.357 -14.833 1.00 93.25 95 ALA A C 1
ATOM 737 O O . ALA A 1 95 ? 0.567 3.952 -13.929 1.00 93.25 95 ALA A O 1
ATOM 738 N N . LEU A 1 96 ? 0.668 2.232 -15.370 1.00 95.38 96 LEU A N 1
ATOM 739 C CA . LEU A 1 96 ? -0.567 1.601 -14.896 1.00 95.38 96 LEU A CA 1
ATOM 740 C C . LEU A 1 96 ? -0.439 1.086 -13.455 1.00 95.38 96 LEU A C 1
ATOM 742 O O . LEU A 1 96 ? -1.380 1.230 -12.678 1.00 95.38 96 LEU A O 1
ATOM 746 N N . MET A 1 97 ? 0.716 0.541 -13.060 1.00 95.81 97 MET A N 1
ATOM 747 C CA . MET A 1 97 ? 0.960 0.128 -11.670 1.00 95.81 97 MET A CA 1
ATOM 748 C C . MET A 1 97 ? 0.922 1.312 -10.697 1.00 95.81 97 MET A C 1
ATOM 750 O O . MET A 1 97 ? 0.289 1.215 -9.645 1.00 95.81 97 MET A O 1
ATOM 754 N N . PHE A 1 98 ? 1.518 2.452 -11.061 1.00 95.56 98 PHE A N 1
ATOM 755 C CA . PHE A 1 98 ? 1.406 3.682 -10.269 1.00 95.56 98 PHE A CA 1
ATOM 756 C C . PHE A 1 98 ? -0.034 4.194 -10.183 1.00 95.56 98 PHE A C 1
ATOM 758 O O . PHE A 1 98 ? -0.451 4.644 -9.116 1.00 95.56 98 PHE A O 1
ATOM 765 N N . LEU A 1 99 ? -0.813 4.088 -11.265 1.00 97.31 99 LEU A N 1
ATOM 766 C CA . LEU A 1 99 ? -2.229 4.457 -11.263 1.00 97.31 99 LEU A CA 1
ATOM 767 C C . LEU A 1 99 ? -3.043 3.583 -10.298 1.00 97.31 99 LEU A C 1
ATOM 769 O O . LEU A 1 99 ?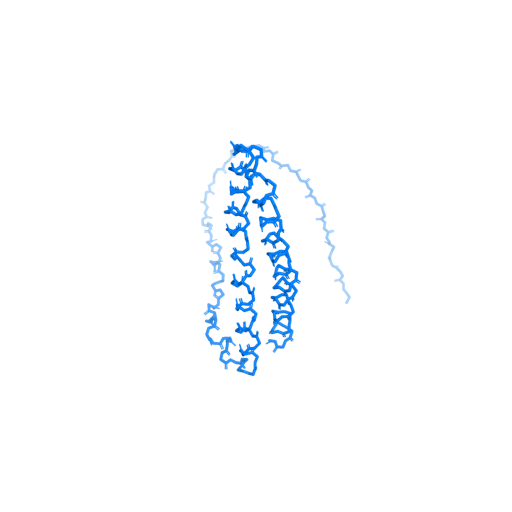 -3.820 4.109 -9.501 1.00 97.31 99 LEU A O 1
ATOM 773 N N . VAL A 1 100 ? -2.840 2.262 -10.330 1.00 97.19 100 VAL A N 1
ATOM 774 C CA . VAL A 1 100 ? -3.505 1.316 -9.417 1.00 97.19 100 VAL A CA 1
ATOM 775 C C . VAL A 1 100 ? -3.117 1.596 -7.966 1.00 97.19 100 VAL A C 1
ATOM 777 O O . VAL A 1 100 ? -3.993 1.665 -7.105 1.00 97.19 100 VAL A O 1
ATOM 780 N N . LEU A 1 101 ? -1.828 1.815 -7.690 1.00 97.06 101 LEU A N 1
ATOM 781 C CA . LEU A 1 101 ? -1.354 2.150 -6.347 1.00 97.06 101 LEU A CA 1
ATOM 782 C C . LEU A 1 101 ? -1.937 3.484 -5.854 1.00 97.06 101 LEU A C 1
ATOM 784 O O . LEU A 1 101 ? -2.329 3.596 -4.693 1.00 97.06 101 LEU A O 1
ATOM 788 N N . GLY A 1 102 ? -2.038 4.479 -6.738 1.00 97.06 102 GLY A N 1
ATOM 789 C CA . GLY A 1 102 ? -2.665 5.767 -6.450 1.00 97.06 102 GLY A CA 1
ATOM 790 C C . GLY A 1 102 ? -4.147 5.631 -6.107 1.00 97.06 102 GLY A C 1
ATOM 791 O O . GLY A 1 102 ? -4.595 6.196 -5.111 1.00 97.06 102 GLY A O 1
ATOM 792 N N . LEU A 1 103 ? -4.898 4.829 -6.868 1.00 97.44 103 LEU A N 1
ATOM 793 C CA . LEU A 1 103 ? -6.309 4.560 -6.585 1.00 97.44 103 LEU A CA 1
ATOM 794 C C . LEU A 1 103 ? -6.490 3.792 -5.269 1.00 97.44 103 LEU A C 1
ATOM 796 O O . LEU A 1 103 ? -7.352 4.145 -4.467 1.00 97.44 103 LEU A O 1
ATOM 800 N N . ALA A 1 104 ? -5.649 2.788 -5.009 1.00 95.75 104 ALA A N 1
ATOM 801 C CA . ALA A 1 104 ? -5.650 2.068 -3.739 1.00 95.75 104 ALA A CA 1
ATOM 802 C C . ALA A 1 104 ? -5.378 3.018 -2.561 1.00 95.75 104 ALA A C 1
ATOM 804 O O . ALA A 1 104 ? -6.119 3.005 -1.583 1.00 95.75 104 ALA A O 1
ATOM 805 N N . SER A 1 105 ? -4.387 3.906 -2.688 1.00 95.81 105 SER A N 1
ATOM 806 C CA . SER A 1 105 ? -4.091 4.946 -1.695 1.00 95.81 105 SER A CA 1
ATOM 807 C C . SER A 1 105 ? -5.270 5.880 -1.460 1.00 95.81 105 SER A C 1
ATOM 809 O O . SER A 1 105 ? -5.650 6.124 -0.315 1.00 95.81 105 SER A O 1
ATOM 811 N N . LEU A 1 106 ? -5.897 6.348 -2.541 1.00 96.25 106 LEU A N 1
ATOM 812 C CA . LEU A 1 106 ? -7.037 7.253 -2.479 1.00 96.25 106 LEU A CA 1
ATOM 813 C C . LEU A 1 106 ? -8.233 6.636 -1.749 1.00 96.25 106 LEU A C 1
ATOM 815 O O . LEU A 1 106 ? -8.988 7.370 -1.127 1.00 96.25 106 LEU A O 1
ATOM 819 N N . LEU A 1 107 ? -8.399 5.313 -1.795 1.00 95.31 107 LEU A N 1
ATOM 820 C CA . LEU A 1 107 ? -9.456 4.609 -1.071 1.00 95.31 107 LEU A CA 1
ATOM 821 C C . LEU A 1 107 ? -9.038 4.258 0.364 1.00 95.31 107 LEU A C 1
ATOM 823 O O . LEU A 1 107 ? -9.788 4.506 1.307 1.00 95.31 107 LEU A O 1
ATOM 827 N N . SER A 1 108 ? -7.836 3.710 0.558 1.00 94.06 108 SER A N 1
ATOM 828 C CA . SER A 1 108 ? -7.366 3.237 1.865 1.00 94.06 108 SER A CA 1
ATOM 829 C C . SER A 1 108 ? -7.133 4.366 2.867 1.00 94.06 108 SER A C 1
ATOM 831 O O . SER A 1 108 ? -7.448 4.196 4.045 1.00 94.06 108 SER A O 1
ATOM 833 N N . ASN A 1 109 ? -6.620 5.525 2.437 1.00 93.19 109 ASN A N 1
ATOM 834 C CA . ASN A 1 109 ? -6.377 6.653 3.340 1.00 93.19 109 ASN A CA 1
ATOM 835 C C . ASN A 1 109 ? -7.656 7.193 4.003 1.00 93.19 109 ASN A C 1
ATOM 837 O O . ASN A 1 109 ? -7.689 7.250 5.237 1.00 93.19 109 ASN A O 1
ATOM 841 N N . PRO A 1 110 ? -8.708 7.569 3.248 1.00 95.12 110 PRO A N 1
ATOM 842 C CA . PRO A 1 110 ? -9.955 8.020 3.845 1.00 95.12 110 PRO A CA 1
ATOM 843 C C . PRO A 1 110 ? -10.716 6.881 4.521 1.00 95.12 110 PRO A C 1
ATOM 845 O O . PRO A 1 110 ? -11.315 7.136 5.555 1.00 95.12 110 PRO A O 1
ATOM 848 N N . ALA A 1 111 ? -10.660 5.636 4.029 1.00 93.50 111 ALA A N 1
ATOM 849 C CA . ALA A 1 111 ? -11.294 4.502 4.711 1.00 93.50 111 ALA A CA 1
ATOM 850 C C . ALA A 1 111 ? -10.713 4.289 6.117 1.00 93.50 111 ALA A C 1
ATOM 852 O O . ALA A 1 111 ? -11.454 4.223 7.096 1.00 93.50 111 ALA A O 1
ATOM 853 N N . ARG A 1 112 ? -9.378 4.274 6.240 1.00 95.44 112 ARG A N 1
ATOM 854 C CA . ARG A 1 112 ? -8.676 4.229 7.532 1.00 95.44 112 ARG A CA 1
ATOM 855 C C . ARG A 1 112 ? -9.109 5.376 8.441 1.00 95.44 112 ARG A C 1
ATOM 857 O O . ARG A 1 112 ? -9.399 5.139 9.610 1.00 95.44 112 ARG A O 1
ATOM 864 N N . ALA A 1 113 ? -9.126 6.603 7.917 1.00 94.12 113 ALA A N 1
ATOM 865 C CA . ALA A 1 113 ? -9.518 7.778 8.688 1.00 94.12 113 ALA A CA 1
ATOM 866 C C . ALA A 1 113 ? -10.975 7.672 9.157 1.00 94.12 113 ALA A C 1
ATOM 868 O O . ALA A 1 113 ? -11.236 7.807 10.343 1.00 94.12 113 ALA A O 1
ATOM 869 N N . TYR A 1 114 ? -11.898 7.340 8.257 1.00 94.94 114 TYR A N 1
ATOM 870 C CA . TYR A 1 114 ? -13.322 7.203 8.536 1.00 94.94 114 TYR A CA 1
ATOM 871 C C . TYR A 1 114 ? -13.604 6.146 9.604 1.00 94.94 114 TYR A C 1
ATOM 873 O O . TYR A 1 114 ? -14.266 6.446 10.592 1.00 94.94 114 TYR A O 1
ATOM 881 N N . PHE A 1 115 ? -13.071 4.930 9.456 1.00 93.06 115 PHE A N 1
ATOM 882 C CA . PHE A 1 115 ? -13.330 3.858 10.416 1.00 93.06 115 PHE A CA 1
ATOM 883 C C . PHE A 1 115 ? -12.758 4.162 11.801 1.00 93.06 115 PHE A C 1
ATOM 885 O O . PHE A 1 115 ? -13.418 3.890 12.800 1.00 93.06 115 PHE A O 1
ATOM 892 N N . PHE A 1 116 ? -11.573 4.775 11.883 1.00 91.88 116 PHE A N 1
ATOM 893 C CA . PHE A 1 116 ? -11.037 5.216 13.171 1.00 91.88 116 PHE A CA 1
ATOM 894 C C . PHE A 1 116 ? -11.774 6.425 13.745 1.00 91.88 116 PHE A C 1
ATOM 896 O O . PHE A 1 116 ? -11.929 6.497 14.960 1.00 91.88 116 PHE A O 1
ATOM 903 N N . SER A 1 117 ? -12.278 7.336 12.913 1.00 93.12 117 SER A N 1
ATOM 904 C CA . SER A 1 117 ? -13.130 8.433 13.372 1.00 93.12 117 SER A CA 1
ATOM 905 C C . SER A 1 117 ? -14.452 7.917 13.938 1.00 93.12 117 SER A C 1
ATOM 907 O O . SER A 1 117 ? -14.818 8.307 15.039 1.00 93.12 117 SER A O 1
ATOM 909 N N . VAL A 1 118 ? -15.137 7.001 13.246 1.00 90.62 118 VAL A N 1
ATOM 910 C CA . VAL A 1 118 ? -16.394 6.403 13.728 1.00 90.62 118 VAL A CA 1
ATOM 911 C C . VAL A 1 118 ? -16.159 5.615 15.016 1.00 90.62 118 VAL A C 1
ATOM 913 O O . VAL A 1 118 ? -16.831 5.865 16.012 1.00 90.62 118 VAL A O 1
ATOM 916 N N . ALA A 1 119 ? -15.158 4.729 15.033 1.00 87.88 119 ALA A N 1
ATOM 917 C CA . ALA A 1 119 ? -14.830 3.948 16.223 1.00 87.88 119 ALA A CA 1
ATOM 918 C C . ALA A 1 119 ? -14.370 4.825 17.400 1.00 87.88 119 ALA A C 1
ATOM 920 O O . ALA A 1 119 ? -14.572 4.440 18.542 1.00 87.88 119 ALA A O 1
ATOM 921 N N . GLY A 1 120 ? -13.749 5.980 17.136 1.00 86.69 120 GLY A N 1
ATOM 922 C CA . GLY A 1 120 ? -13.310 6.928 18.162 1.00 86.69 120 GLY A CA 1
ATOM 923 C C . GLY A 1 120 ? -14.424 7.830 18.699 1.00 86.69 120 GLY A C 1
ATOM 924 O O . GLY A 1 120 ? -14.383 8.193 19.867 1.00 86.69 120 GLY A O 1
ATOM 925 N N . CYS A 1 121 ? -15.418 8.187 17.879 1.00 84.56 121 CYS A N 1
ATOM 926 C CA . CYS A 1 121 ? -16.581 8.968 18.317 1.00 84.56 121 CYS A CA 1
ATOM 927 C C . CYS A 1 121 ? -17.598 8.134 19.110 1.00 84.56 121 CYS A C 1
ATOM 929 O O . CYS A 1 121 ? -18.316 8.694 19.933 1.00 84.56 121 CYS A O 1
ATOM 931 N N . ASN A 1 122 ? -17.659 6.824 18.859 1.00 70.88 122 ASN A N 1
ATOM 932 C CA . ASN A 1 122 ? -18.560 5.893 19.543 1.00 70.88 122 ASN A CA 1
ATOM 933 C C . ASN A 1 122 ? -17.916 5.203 20.768 1.00 70.88 122 ASN A C 1
ATOM 935 O O . ASN A 1 122 ? -18.487 4.237 21.277 1.00 70.88 122 ASN A O 1
ATOM 939 N N . LEU A 1 123 ? -16.729 5.649 21.211 1.00 61.41 123 LEU A N 1
ATOM 940 C CA . LEU A 1 123 ? -15.959 5.056 22.317 1.00 61.41 123 LEU A CA 1
ATOM 941 C C . LEU A 1 123 ? -16.177 5.783 23.647 1.00 61.41 123 LEU A C 1
ATOM 943 O O . LEU A 1 123 ? -16.218 5.062 24.672 1.00 61.41 123 LEU A O 1
#

Sequence (123 aa):
RHSFSVVFGVAMDPPESALPEPDTEALPSSEERPQVSIKRLASLNKPEIPVLLLGILSAIANGVIFPIFSILLSSVIKMFYEPAHQLSKDSRFWALMFLVLGLASLLSNPARAYFFSVAGCNL